Protein AF-A0AAN3ZJK2-F1 (afdb_monomer_lite)

Secondary structure (DSSP, 8-state):
--HHHHHHHHHHHHHTTS-HHHHHHHHHHHHHHHTT--SSHHHHHTTS-S---

Foldseek 3Di:
DPPVVVVLVVLCVVCVVPDPVVSVVVSQLVVQVVVPFDPDPVSSVVSRPDDPD

Radius of gyration: 11.7 Å; chains: 1; bounding box: 25×31×23 Å

Sequence (53 aa):
MPARSLCQNFLNNILAPLHLYRQKSLIDATNAVINGASLTLTSIGRHLTGTAS

pLDDT: mean 80.8, std 9.18, range [48.22, 90.88]

Organism: Shigella dysenteriae (NCBI:txid622)

Structure (mmCIF, N/CA/C/O backbone):
data_AF-A0AAN3ZJK2-F1
#
_entry.id   AF-A0AAN3ZJK2-F1
#
loop_
_atom_site.group_PDB
_atom_site.id
_atom_site.ty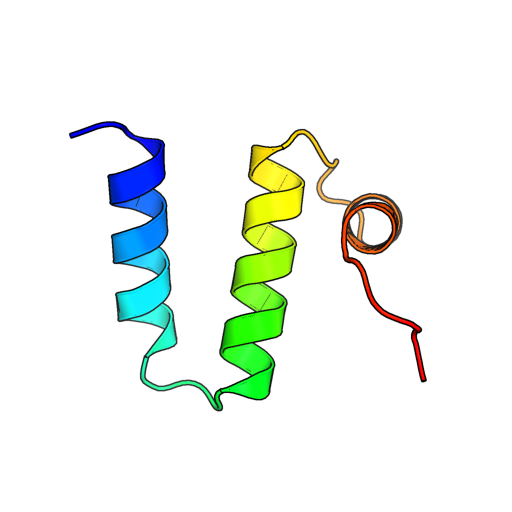pe_symbol
_atom_site.label_atom_id
_atom_site.label_alt_id
_atom_site.label_comp_id
_atom_site.label_asym_id
_atom_site.label_entity_id
_atom_site.label_seq_id
_atom_site.pdbx_PDB_ins_code
_atom_site.Cartn_x
_atom_site.Cartn_y
_atom_site.Cartn_z
_atom_site.occupancy
_atom_site.B_iso_or_equiv
_atom_site.auth_seq_id
_atom_site.auth_comp_id
_atom_site.auth_asym_id
_atom_site.auth_atom_id
_atom_site.pdbx_PDB_model_num
ATOM 1 N N . MET A 1 1 ? 1.165 15.106 6.760 1.00 60.22 1 MET A N 1
ATOM 2 C CA . MET A 1 1 ? 1.018 14.149 5.639 1.00 60.22 1 MET A CA 1
ATOM 3 C C . MET A 1 1 ? 0.073 13.034 6.069 1.00 60.22 1 MET A C 1
ATOM 5 O O . MET A 1 1 ? 0.244 12.553 7.184 1.00 60.22 1 MET A O 1
ATOM 9 N N . PRO A 1 2 ? -0.915 12.627 5.255 1.00 84.19 2 PRO A N 1
ATOM 10 C CA . PRO A 1 2 ? -1.764 11.476 5.569 1.00 84.19 2 PRO A CA 1
ATOM 11 C C . PRO A 1 2 ? -0.912 10.207 5.693 1.00 84.19 2 PRO A C 1
ATOM 13 O O . PRO A 1 2 ? -0.074 9.959 4.825 1.00 84.19 2 PRO A O 1
ATOM 16 N N . ALA A 1 3 ? -1.138 9.387 6.725 1.00 78.31 3 ALA A N 1
ATOM 17 C CA . ALA A 1 3 ? -0.368 8.160 6.977 1.00 78.31 3 ALA A CA 1
ATOM 18 C C . ALA A 1 3 ? -0.287 7.242 5.741 1.00 78.31 3 ALA A C 1
ATOM 20 O O . ALA A 1 3 ? 0.767 6.694 5.431 1.00 78.31 3 ALA A O 1
ATOM 21 N N . ARG A 1 4 ? -1.372 7.177 4.958 1.00 78.94 4 ARG A N 1
ATOM 22 C CA . ARG A 1 4 ? -1.440 6.434 3.692 1.00 78.94 4 ARG A CA 1
ATOM 23 C C . ARG A 1 4 ? -0.384 6.878 2.674 1.00 78.94 4 ARG A C 1
ATOM 25 O O . ARG A 1 4 ? 0.261 6.036 2.059 1.00 78.94 4 ARG A O 1
ATOM 32 N N . SER A 1 5 ? -0.190 8.187 2.517 1.00 80.94 5 SER A N 1
ATOM 33 C CA . SER A 1 5 ? 0.794 8.744 1.582 1.00 80.94 5 SER A CA 1
ATOM 34 C C . SER A 1 5 ? 2.223 8.490 2.066 1.00 80.94 5 SER A C 1
ATOM 36 O O . SER A 1 5 ? 3.099 8.184 1.261 1.00 80.94 5 SER A O 1
ATOM 38 N N . LEU A 1 6 ? 2.458 8.533 3.382 1.00 85.38 6 LEU A N 1
ATOM 39 C CA . LEU A 1 6 ? 3.760 8.198 3.961 1.00 85.38 6 LEU A CA 1
ATOM 40 C C . LEU A 1 6 ? 4.125 6.725 3.700 1.00 85.38 6 LEU A C 1
ATOM 42 O O . LEU A 1 6 ? 5.213 6.441 3.204 1.00 85.38 6 LEU A O 1
ATOM 46 N N . CYS A 1 7 ? 3.194 5.797 3.956 1.00 82.12 7 CYS A N 1
ATOM 47 C CA . CYS A 1 7 ? 3.397 4.368 3.705 1.00 82.12 7 CYS A CA 1
ATOM 48 C C . CYS A 1 7 ? 3.626 4.069 2.219 1.00 82.12 7 CYS A C 1
ATOM 50 O O . CYS A 1 7 ? 4.536 3.315 1.885 1.00 82.12 7 CYS A O 1
ATOM 52 N N . GLN A 1 8 ? 2.851 4.686 1.322 1.00 81.56 8 GLN A N 1
ATOM 53 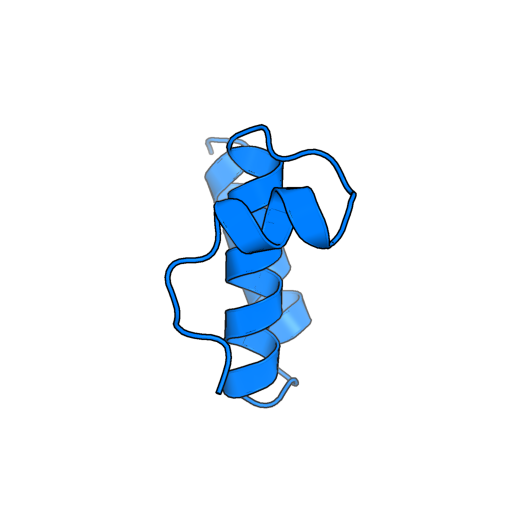C CA . GLN A 1 8 ? 3.039 4.521 -0.122 1.00 81.56 8 GLN A CA 1
ATOM 54 C C . GLN A 1 8 ? 4.411 5.015 -0.585 1.00 81.56 8 GLN A C 1
ATOM 56 O O . GLN A 1 8 ? 5.082 4.319 -1.343 1.00 81.56 8 GLN A O 1
ATOM 61 N N . ASN A 1 9 ? 4.853 6.186 -0.123 1.00 86.12 9 ASN A N 1
ATOM 62 C CA . ASN A 1 9 ? 6.174 6.707 -0.473 1.00 86.12 9 ASN A CA 1
ATOM 63 C C . ASN A 1 9 ? 7.296 5.818 0.074 1.00 86.12 9 ASN A C 1
ATOM 65 O O . ASN A 1 9 ? 8.256 5.530 -0.637 1.00 86.12 9 ASN A O 1
ATOM 69 N N . PHE A 1 10 ? 7.164 5.336 1.308 1.00 86.38 10 PHE A N 1
ATOM 70 C CA . PHE A 1 10 ? 8.129 4.421 1.911 1.00 86.38 10 PHE A CA 1
ATOM 71 C C . PHE A 1 10 ? 8.246 3.107 1.126 1.00 86.38 10 PHE A C 1
ATOM 73 O O . PHE A 1 10 ? 9.349 2.703 0.758 1.00 86.38 10 PHE A O 1
ATOM 80 N N . LEU A 1 11 ? 7.113 2.481 0.794 1.00 84.00 11 LEU A N 1
ATOM 81 C CA . LEU A 1 11 ? 7.072 1.252 -0.003 1.00 84.00 11 LEU A CA 1
ATOM 82 C C . LEU A 1 11 ? 7.669 1.453 -1.396 1.00 84.00 11 LEU A C 1
ATOM 84 O O . LEU A 1 11 ? 8.465 0.629 -1.832 1.00 84.00 11 LEU A O 1
ATOM 88 N N . ASN A 1 12 ? 7.348 2.556 -2.079 1.00 84.44 12 ASN A N 1
ATOM 89 C CA . ASN A 1 12 ? 7.932 2.850 -3.390 1.00 84.44 12 ASN A CA 1
ATOM 90 C C . ASN A 1 12 ? 9.460 2.974 -3.327 1.00 84.44 12 ASN A C 1
ATOM 92 O O . ASN A 1 12 ? 10.141 2.422 -4.188 1.00 84.44 12 ASN A O 1
ATOM 96 N N . ASN A 1 13 ? 9.998 3.635 -2.297 1.00 88.12 13 ASN A N 1
ATOM 97 C CA . ASN A 1 13 ? 11.445 3.783 -2.121 1.00 88.12 13 ASN A CA 1
ATOM 98 C C . ASN A 1 13 ? 12.136 2.450 -1.802 1.00 88.12 13 ASN A C 1
ATOM 100 O O . ASN A 1 13 ? 13.158 2.137 -2.406 1.00 88.12 13 ASN A O 1
ATOM 104 N N . ILE A 1 14 ? 11.574 1.634 -0.903 1.00 89.56 14 ILE A N 1
ATOM 105 C CA . ILE A 1 14 ? 12.152 0.320 -0.571 1.00 89.56 14 ILE A CA 1
ATOM 106 C C . ILE A 1 14 ? 12.076 -0.648 -1.751 1.00 89.56 14 ILE A C 1
ATOM 108 O O . ILE A 1 14 ? 12.972 -1.472 -1.929 1.00 89.56 14 ILE A O 1
ATOM 112 N N . LEU A 1 15 ? 11.020 -0.558 -2.560 1.00 87.56 15 LEU A N 1
ATOM 113 C CA . LEU A 1 15 ? 10.817 -1.445 -3.701 1.00 87.56 15 LEU A CA 1
ATOM 114 C C . LEU A 1 15 ? 11.496 -0.956 -4.989 1.00 87.56 15 LEU A C 1
ATOM 116 O O . LEU A 1 15 ? 11.495 -1.692 -5.971 1.00 87.56 15 LEU A O 1
ATOM 120 N N . ALA A 1 16 ? 12.095 0.240 -4.993 1.00 87.19 16 ALA A N 1
ATOM 121 C CA . ALA A 1 16 ? 12.795 0.814 -6.143 1.00 87.19 16 ALA A CA 1
ATOM 122 C C . ALA A 1 16 ? 13.870 -0.091 -6.789 1.00 87.19 16 ALA A C 1
ATOM 124 O O . ALA A 1 16 ? 13.959 -0.0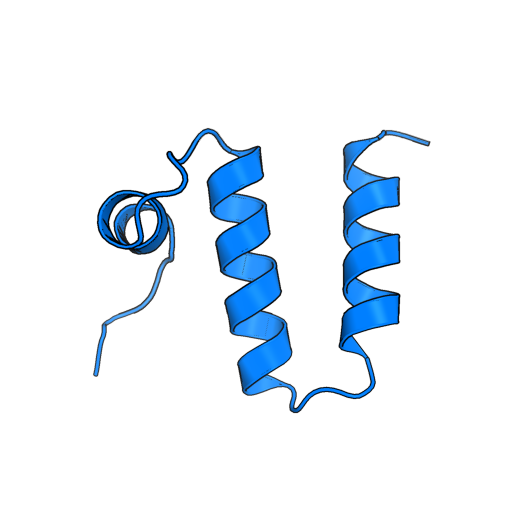87 -8.016 1.00 87.19 16 ALA A O 1
ATOM 125 N N . PRO A 1 17 ? 14.670 -0.887 -6.045 1.00 90.88 17 PRO A N 1
ATOM 126 C CA . PRO A 1 17 ? 15.649 -1.786 -6.656 1.00 90.88 17 PRO A CA 1
ATOM 127 C C . PRO A 1 17 ? 15.038 -3.086 -7.206 1.00 90.88 17 PRO A C 1
ATOM 129 O O . PRO A 1 17 ? 15.752 -3.873 -7.831 1.00 90.88 17 PRO A O 1
ATOM 132 N N . LEU A 1 18 ? 13.749 -3.366 -6.973 1.00 88.12 18 LEU A N 1
ATOM 133 C CA . LEU A 1 18 ? 13.107 -4.560 -7.521 1.00 88.12 18 LEU A CA 1
ATOM 134 C C . LEU A 1 18 ? 12.699 -4.359 -8.981 1.00 88.12 18 LEU A C 1
ATOM 136 O O . LEU A 1 18 ? 12.355 -3.270 -9.428 1.00 88.12 18 LEU A O 1
ATOM 140 N N . HIS A 1 19 ? 12.645 -5.473 -9.712 1.00 88.12 19 HIS A N 1
ATOM 141 C CA . HIS A 1 19 ? 12.053 -5.497 -11.043 1.00 88.12 19 HIS A CA 1
ATOM 142 C C . HIS A 1 19 ? 10.610 -4.969 -10.999 1.00 88.12 19 HIS A C 1
ATOM 144 O O . HIS A 1 19 ? 9.827 -5.386 -10.138 1.00 88.12 19 HIS A O 1
ATOM 150 N N . LEU A 1 20 ? 10.244 -4.119 -11.964 1.00 84.81 20 LEU A N 1
ATOM 151 C CA . LEU A 1 20 ? 8.964 -3.397 -12.015 1.00 84.81 20 LEU A CA 1
ATOM 152 C C . LEU A 1 20 ? 7.745 -4.305 -11.783 1.00 84.81 20 LEU A C 1
ATOM 154 O O . LEU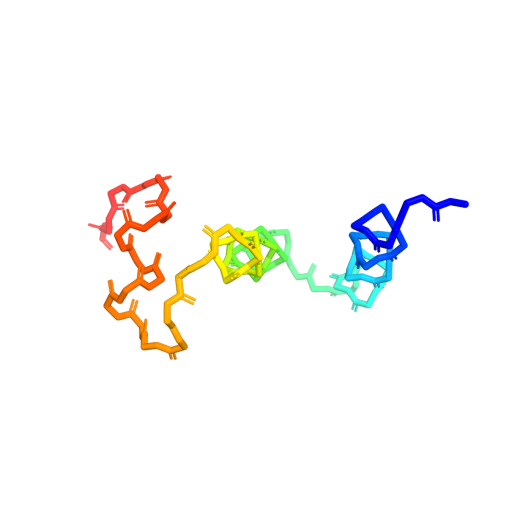 A 1 20 ? 6.804 -3.941 -11.083 1.00 84.81 20 LEU A O 1
ATOM 158 N N . TYR A 1 21 ? 7.786 -5.521 -12.332 1.00 83.75 21 TYR A N 1
ATOM 159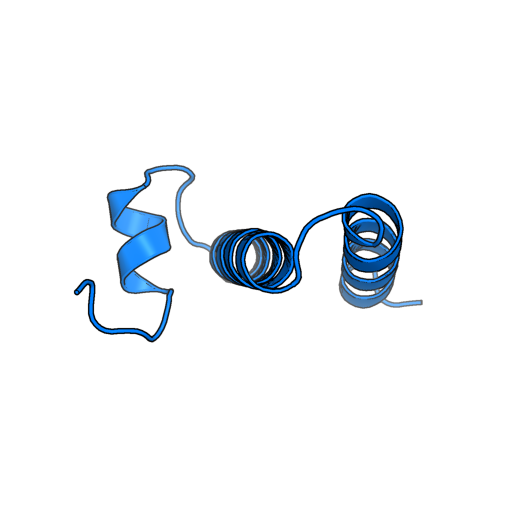 C CA . TYR A 1 21 ? 6.732 -6.522 -12.156 1.00 83.75 21 TYR A CA 1
ATOM 160 C C . TYR A 1 21 ? 6.525 -6.939 -10.686 1.00 83.75 21 TYR A C 1
ATOM 162 O O . TYR A 1 21 ? 5.394 -7.021 -10.201 1.00 83.75 21 TYR A O 1
ATOM 170 N N . ARG A 1 22 ? 7.622 -7.165 -9.949 1.00 81.94 22 ARG A N 1
ATOM 171 C CA . ARG A 1 22 ? 7.576 -7.520 -8.522 1.00 81.94 22 ARG A CA 1
ATOM 172 C C . ARG A 1 22 ? 7.163 -6.328 -7.670 1.00 81.94 22 ARG A C 1
ATOM 174 O O . ARG A 1 22 ? 6.373 -6.498 -6.747 1.00 81.94 22 ARG A O 1
ATOM 181 N N . GLN A 1 23 ? 7.659 -5.138 -8.008 1.00 88.00 23 GLN A N 1
ATOM 182 C CA . GLN A 1 23 ? 7.265 -3.899 -7.344 1.00 88.00 23 GLN A CA 1
ATOM 183 C C . GLN A 1 23 ? 5.749 -3.681 -7.448 1.00 88.00 23 GLN A C 1
ATOM 185 O O . GLN A 1 23 ? 5.101 -3.502 -6.419 1.00 88.00 23 GLN A O 1
ATOM 190 N N . LYS A 1 24 ? 5.170 -3.782 -8.654 1.00 84.81 24 LYS A N 1
ATOM 191 C CA . LYS A 1 24 ? 3.713 -3.680 -8.854 1.00 84.81 24 LYS A CA 1
ATOM 192 C C . LYS A 1 24 ? 2.940 -4.693 -8.016 1.00 84.81 24 LYS A C 1
ATOM 194 O O . LYS A 1 24 ? 2.063 -4.299 -7.260 1.00 84.81 24 LYS A O 1
ATOM 199 N N . SER A 1 25 ? 3.330 -5.967 -8.072 1.00 84.69 25 SER A N 1
ATOM 200 C CA . SER A 1 25 ? 2.643 -7.030 -7.322 1.00 84.69 25 SER A CA 1
ATOM 201 C C . SER A 1 25 ? 2.625 -6.769 -5.809 1.00 84.69 25 SER A C 1
ATOM 203 O O . SER A 1 25 ? 1.605 -6.967 -5.152 1.00 84.69 25 SER A O 1
ATOM 205 N N . LEU A 1 26 ? 3.741 -6.297 -5.244 1.00 85.88 26 LEU A N 1
ATOM 206 C CA . LEU A 1 26 ? 3.851 -5.984 -3.814 1.00 85.88 26 LEU A CA 1
ATOM 207 C C . LEU A 1 26 ? 3.051 -4.733 -3.427 1.00 85.88 26 LEU A C 1
ATOM 209 O O . LEU A 1 26 ? 2.415 -4.710 -2.370 1.00 85.88 26 LEU A O 1
ATOM 213 N N . ILE A 1 27 ? 3.053 -3.706 -4.279 1.00 86.19 27 ILE A N 1
ATOM 214 C CA . ILE A 1 27 ? 2.257 -2.490 -4.069 1.00 86.19 27 ILE A CA 1
ATOM 215 C C . ILE A 1 27 ? 0.763 -2.816 -4.111 1.00 86.19 27 ILE A C 1
ATOM 217 O O . ILE A 1 27 ? 0.028 -2.388 -3.219 1.00 86.19 27 ILE A O 1
ATOM 221 N N . ASP A 1 28 ? 0.317 -3.605 -5.086 1.00 85.69 28 ASP A N 1
ATOM 222 C CA . ASP A 1 28 ? -1.090 -3.977 -5.216 1.00 85.69 28 ASP A CA 1
ATOM 223 C C . ASP A 1 28 ? -1.541 -4.840 -4.029 1.00 85.69 28 ASP A C 1
ATOM 225 O O . ASP A 1 28 ? -2.597 -4.583 -3.444 1.00 85.69 28 ASP A O 1
ATOM 229 N N . ALA A 1 29 ? -0.709 -5.792 -3.585 1.00 84.94 29 ALA A N 1
ATOM 230 C CA . ALA A 1 29 ? -0.983 -6.590 -2.388 1.00 84.94 29 ALA A CA 1
ATOM 231 C C . ALA A 1 29 ? -1.080 -5.720 -1.125 1.00 84.94 29 ALA A C 1
ATOM 233 O O . ALA A 1 29 ? -1.964 -5.917 -0.291 1.00 84.94 29 ALA A O 1
ATOM 234 N N . THR A 1 30 ? -0.214 -4.715 -0.997 1.00 85.38 30 THR A N 1
ATOM 235 C CA . THR A 1 30 ? -0.248 -3.799 0.148 1.00 85.38 30 THR A CA 1
ATOM 236 C C . THR A 1 30 ? -1.486 -2.905 0.115 1.00 85.38 30 THR A C 1
ATOM 238 O O . THR A 1 30 ? -2.131 -2.705 1.144 1.00 85.38 30 THR A O 1
ATOM 241 N N . ASN A 1 31 ? -1.870 -2.409 -1.062 1.00 84.44 31 ASN A N 1
ATOM 242 C CA . ASN A 1 31 ? -3.111 -1.658 -1.235 1.00 84.44 31 ASN A CA 1
ATOM 243 C C . ASN A 1 31 ? -4.336 -2.511 -0.881 1.00 84.44 31 ASN A C 1
ATOM 245 O O . ASN A 1 31 ? -5.235 -2.011 -0.207 1.00 84.44 31 ASN A O 1
ATOM 249 N N . ALA A 1 32 ? -4.359 -3.789 -1.270 1.00 86.75 32 ALA A N 1
ATOM 250 C CA . ALA A 1 32 ? -5.419 -4.718 -0.886 1.00 86.75 32 ALA A CA 1
ATOM 251 C C . ALA A 1 32 ? -5.539 -4.841 0.642 1.00 86.75 32 ALA A C 1
ATOM 253 O O . ALA A 1 32 ? -6.637 -4.704 1.179 1.00 86.75 32 ALA A O 1
ATOM 254 N N . VAL A 1 33 ? -4.421 -5.021 1.352 1.00 85.88 33 VAL A N 1
ATOM 255 C CA . VAL A 1 33 ? -4.407 -5.103 2.825 1.00 85.88 33 VAL A CA 1
ATOM 256 C C . VAL A 1 33 ? -4.858 -3.787 3.470 1.00 85.88 33 VAL A C 1
ATOM 258 O O . VAL A 1 33 ? -5.685 -3.805 4.378 1.00 85.88 33 VAL A O 1
ATOM 261 N N . ILE A 1 34 ? -4.392 -2.637 2.970 1.00 84.12 34 ILE A N 1
ATOM 262 C CA . ILE A 1 34 ? -4.816 -1.306 3.450 1.00 84.12 34 ILE A CA 1
ATOM 263 C C . ILE A 1 34 ? -6.324 -1.093 3.258 1.00 84.12 34 ILE A C 1
ATOM 265 O O . ILE A 1 34 ? -6.968 -0.464 4.094 1.00 84.12 34 ILE A O 1
ATOM 269 N N . ASN A 1 35 ? -6.892 -1.626 2.175 1.00 83.31 35 ASN A N 1
ATOM 270 C CA . ASN A 1 35 ? -8.326 -1.563 1.897 1.00 83.31 35 ASN A CA 1
ATOM 271 C C . ASN A 1 35 ? -9.145 -2.604 2.695 1.00 83.31 35 ASN A C 1
ATOM 273 O O . ASN A 1 35 ? -10.356 -2.682 2.510 1.00 83.31 35 ASN A O 1
ATOM 277 N N . GLY A 1 36 ? -8.514 -3.378 3.588 1.00 84.44 36 GLY A N 1
ATOM 278 C CA . GLY A 1 36 ? -9.186 -4.313 4.495 1.00 84.44 36 GLY A CA 1
ATOM 279 C C . GLY A 1 36 ? -9.099 -5.787 4.097 1.00 84.44 36 GLY A C 1
ATOM 280 O O . GLY A 1 36 ? -9.779 -6.617 4.703 1.00 84.44 36 GLY A O 1
ATOM 281 N N . ALA A 1 37 ? -8.277 -6.155 3.108 1.00 86.12 37 ALA A N 1
ATOM 282 C CA . ALA A 1 37 ? -8.036 -7.564 2.819 1.00 86.12 37 ALA A CA 1
ATOM 283 C C . ALA A 1 37 ? -7.321 -8.250 3.997 1.00 86.12 37 ALA A C 1
ATOM 285 O O . ALA A 1 37 ? -6.358 -7.733 4.562 1.00 86.12 37 ALA A O 1
ATOM 286 N N . SER A 1 38 ? -7.765 -9.461 4.335 1.00 82.19 38 SER A N 1
ATOM 287 C CA . SER A 1 38 ? -7.044 -10.336 5.261 1.00 82.19 38 SER A CA 1
ATOM 288 C C . SER A 1 38 ? -5.690 -10.751 4.667 1.00 82.19 38 SER A C 1
ATOM 290 O O . SER A 1 38 ? -5.585 -10.915 3.454 1.00 82.19 38 SER A O 1
ATOM 292 N N . LEU A 1 39 ? -4.682 -11.007 5.513 1.00 78.12 39 LEU A N 1
ATOM 293 C CA . LEU A 1 39 ? -3.322 -11.448 5.138 1.00 78.12 39 LEU A CA 1
ATOM 294 C C . LEU A 1 39 ? -3.256 -12.847 4.485 1.00 78.12 39 LEU A C 1
ATOM 296 O O . LEU A 1 39 ? -2.183 -13.427 4.335 1.00 78.12 39 LEU A O 1
ATOM 300 N N . THR A 1 40 ? -4.394 -13.414 4.095 1.00 83.56 40 THR A N 1
ATOM 301 C CA . THR A 1 40 ? -4.448 -14.660 3.333 1.00 83.56 40 THR A CA 1
ATOM 302 C C . THR A 1 40 ? -4.287 -14.363 1.844 1.00 83.56 40 THR A C 1
ATOM 304 O O . THR A 1 40 ? -4.964 -13.488 1.302 1.00 83.56 40 THR A O 1
ATOM 307 N N . LEU A 1 41 ? -3.432 -15.131 1.156 1.00 75.88 41 LEU A N 1
ATOM 308 C CA . LEU A 1 41 ? -3.199 -15.016 -0.294 1.00 75.88 41 LEU A CA 1
ATOM 309 C C . LEU A 1 41 ? -4.510 -14.998 -1.093 1.00 75.88 41 LEU A C 1
ATOM 311 O O . LEU A 1 41 ? -4.668 -14.181 -1.994 1.00 75.88 41 LEU A O 1
ATOM 315 N N . THR A 1 42 ? -5.485 -15.826 -0.708 1.00 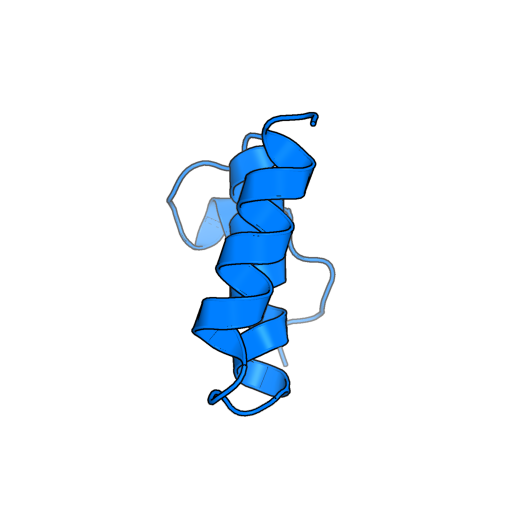79.88 42 THR A N 1
ATOM 316 C CA . THR A 1 42 ? -6.820 -15.866 -1.324 1.00 79.88 42 THR A CA 1
ATOM 317 C C . THR A 1 42 ? -7.591 -14.558 -1.140 1.00 79.88 42 THR A C 1
ATOM 319 O O . THR A 1 42 ? -8.209 -14.062 -2.080 1.00 79.88 42 THR A O 1
ATOM 322 N N . SER A 1 43 ? -7.579 -13.971 0.062 1.00 78.19 43 SER A N 1
ATOM 323 C CA . SER A 1 43 ? -8.297 -12.719 0.321 1.00 78.19 43 SER A CA 1
ATOM 324 C C . SER A 1 43 ? -7.637 -11.515 -0.347 1.00 78.19 43 SER A C 1
ATOM 326 O O . SER A 1 43 ? -8.356 -10.611 -0.780 1.00 78.19 43 SER A O 1
ATOM 328 N N . ILE A 1 44 ? -6.305 -11.511 -0.438 1.00 82.00 44 ILE A N 1
ATOM 329 C CA . ILE A 1 44 ? -5.536 -10.509 -1.183 1.00 82.00 44 ILE A CA 1
ATOM 330 C C . ILE A 1 44 ? -5.836 -10.654 -2.675 1.00 82.00 44 ILE A C 1
ATOM 332 O O . ILE A 1 44 ? -6.241 -9.683 -3.301 1.00 82.00 44 ILE A O 1
ATOM 336 N N . GLY A 1 45 ? -5.750 -11.871 -3.222 1.00 79.38 45 GLY A N 1
ATOM 337 C CA . GLY A 1 45 ? -6.014 -12.156 -4.633 1.00 79.38 45 GLY A CA 1
ATOM 338 C C . GLY A 1 45 ? -7.391 -11.689 -5.111 1.00 79.38 45 GLY A C 1
ATOM 339 O O . GLY A 1 45 ? -7.498 -11.168 -6.211 1.00 79.38 45 GLY A O 1
ATOM 340 N N . ARG A 1 46 ? -8.432 -11.768 -4.266 1.00 81.12 46 ARG A N 1
ATOM 341 C CA . ARG A 1 46 ? -9.773 -11.229 -4.583 1.00 81.12 46 ARG A CA 1
ATOM 342 C C . ARG A 1 46 ? -9.829 -9.703 -4.735 1.00 81.12 46 ARG A C 1
ATOM 344 O O . ARG A 1 46 ? -10.748 -9.203 -5.371 1.00 81.12 46 ARG A O 1
ATOM 351 N N . HIS A 1 47 ? -8.894 -8.975 -4.126 1.00 76.44 47 HIS A N 1
ATOM 352 C CA . HIS A 1 47 ? -8.793 -7.515 -4.217 1.00 76.44 47 HIS A CA 1
ATOM 353 C C . HIS A 1 47 ? -7.822 -7.051 -5.310 1.00 76.44 47 HIS A C 1
ATOM 355 O O . HIS A 1 47 ? -7.837 -5.875 -5.673 1.00 76.44 47 HIS A O 1
ATOM 361 N N . LEU A 1 48 ? -6.974 -7.947 -5.824 1.00 76.38 48 LEU A N 1
ATOM 362 C CA . LEU A 1 48 ? -6.075 -7.667 -6.936 1.00 76.38 48 LEU A CA 1
ATOM 363 C C . LEU A 1 48 ? -6.855 -7.800 -8.245 1.00 76.38 48 LEU A C 1
ATOM 365 O O . LEU A 1 48 ? -7.378 -8.863 -8.567 1.00 76.38 48 LEU A O 1
ATOM 369 N N . THR A 1 49 ? -6.937 -6.728 -9.025 1.00 67.31 49 THR A N 1
ATOM 370 C CA . THR A 1 49 ? -7.555 -6.779 -10.351 1.00 67.31 49 THR A CA 1
ATOM 371 C C . THR A 1 49 ? -6.548 -7.331 -11.356 1.00 67.31 49 THR A C 1
ATOM 373 O O . THR A 1 49 ? -5.639 -6.619 -11.779 1.00 67.31 49 THR A O 1
ATOM 376 N N . GLY A 1 50 ? -6.699 -8.598 -11.734 1.00 63.25 50 GLY A N 1
ATOM 377 C CA . GLY A 1 50 ? -5.908 -9.239 -12.781 1.00 63.25 50 GLY A CA 1
ATOM 378 C C . GLY A 1 50 ? -6.264 -10.717 -12.918 1.00 63.25 50 GLY A C 1
ATOM 379 O O . GLY A 1 50 ? -6.534 -11.392 -11.928 1.00 63.25 50 GLY A O 1
ATOM 380 N N . THR A 1 51 ? -6.292 -11.230 -14.144 1.00 53.44 51 THR A N 1
ATOM 381 C CA . THR A 1 51 ? -6.434 -12.667 -14.393 1.00 53.44 51 THR A CA 1
ATOM 382 C C . THR A 1 51 ? -5.129 -13.368 -14.034 1.00 53.44 51 THR A C 1
ATOM 384 O O . THR A 1 51 ? -4.090 -13.063 -14.621 1.00 53.44 51 THR A O 1
ATOM 387 N N . ALA A 1 52 ? -5.177 -14.312 -13.089 1.00 53.66 52 ALA A N 1
ATOM 388 C CA . ALA A 1 52 ? -4.098 -15.278 -12.914 1.00 53.66 52 ALA A CA 1
ATOM 389 C C . ALA A 1 52 ? -3.954 -16.045 -14.237 1.00 53.66 52 ALA A C 1
ATOM 391 O O . ALA A 1 52 ? -4.889 -16.731 -14.648 1.00 53.66 52 ALA A O 1
ATOM 392 N N . SER A 1 53 ? -2.845 -15.811 -14.940 1.00 48.22 53 SER A N 1
ATOM 393 C CA . SER A 1 53 ? -2.488 -16.509 -16.180 1.00 48.22 53 SER A CA 1
ATOM 394 C C . SER A 1 53 ? -1.584 -17.687 -15.861 1.00 48.22 53 SER A C 1
ATOM 396 O O . SER A 1 53 ? -0.742 -17.523 -14.947 1.00 48.22 53 SER A O 1
#